Protein AF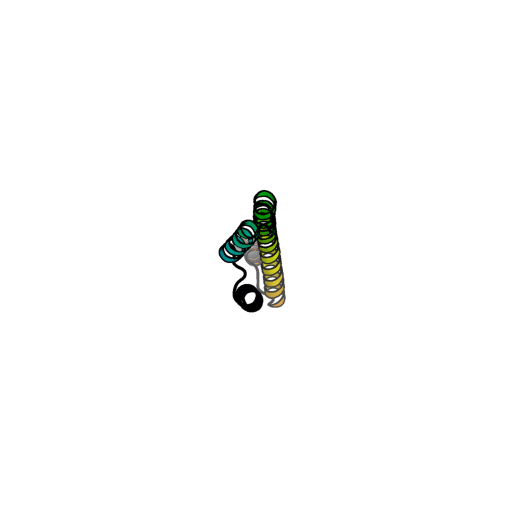-F4A1D3-F1 (afdb_monomer)

InterPro domains:
  IPR008769 Poly granule associated [PTHR38664] (2-97)

Mean predicted aligned error: 11.74 Å

Secondary structure (DSSP, 8-state):
-HHHHHHHHHHHHHHH---HHHHHHHHHHHHHTTSS-HHHHHHHHHHHHHHHHHHHHHHHHHHHHHHHHHHHHTTPPPHHHHHHHHHHHHHHHHHHHTS--

Structure (mmCIF, N/CA/C/O backbone):
data_AF-F4A1D3-F1
#
_entry.id   AF-F4A1D3-F1
#
loop_
_atom_site.group_PDB
_atom_site.id
_atom_site.type_symbol
_atom_site.label_atom_id
_atom_site.label_alt_id
_atom_site.label_comp_id
_atom_site.label_asym_id
_atom_site.label_entity_id
_atom_site.label_seq_id
_atom_site.pdbx_PDB_ins_code
_atom_site.Cartn_x
_atom_site.Cartn_y
_atom_site.Cartn_z
_atom_site.occupancy
_atom_site.B_iso_or_equiv
_atom_site.auth_seq_id
_atom_site.auth_comp_id
_atom_site.auth_asym_id
_atom_site.auth_atom_id
_atom_site.pdbx_PDB_model_num
ATOM 1 N N . MET A 1 1 ? -26.322 -16.603 21.751 1.00 56.66 1 MET A N 1
ATOM 2 C CA . MET A 1 1 ? -26.681 -16.255 20.352 1.00 56.66 1 MET A CA 1
ATOM 3 C C . MET A 1 1 ? -25.987 -14.982 19.860 1.00 56.66 1 MET A C 1
ATOM 5 O O . MET A 1 1 ? -25.436 -15.031 18.770 1.00 56.66 1 MET A O 1
ATOM 9 N N . LYS A 1 2 ? -25.920 -13.898 20.653 1.00 64.44 2 LYS A N 1
ATOM 10 C CA . LYS A 1 2 ? -25.247 -12.632 20.279 1.00 64.44 2 LYS A CA 1
ATOM 11 C C . LYS A 1 2 ? -23.773 -12.788 19.850 1.00 64.44 2 LYS A C 1
ATOM 13 O O . LYS A 1 2 ? -23.385 -12.229 18.832 1.00 64.44 2 LYS A O 1
ATOM 18 N N . ASP A 1 3 ? -22.989 -13.623 20.537 1.00 73.75 3 ASP A N 1
ATOM 19 C CA . ASP A 1 3 ? -21.581 -13.865 20.168 1.00 73.75 3 ASP A CA 1
ATOM 20 C C . ASP A 1 3 ? -21.375 -14.570 18.830 1.00 73.75 3 ASP A C 1
ATOM 22 O O . ASP A 1 3 ? -20.407 -14.301 18.125 1.00 73.75 3 ASP A O 1
ATOM 26 N N . LYS A 1 4 ? -22.285 -15.472 18.449 1.00 76.19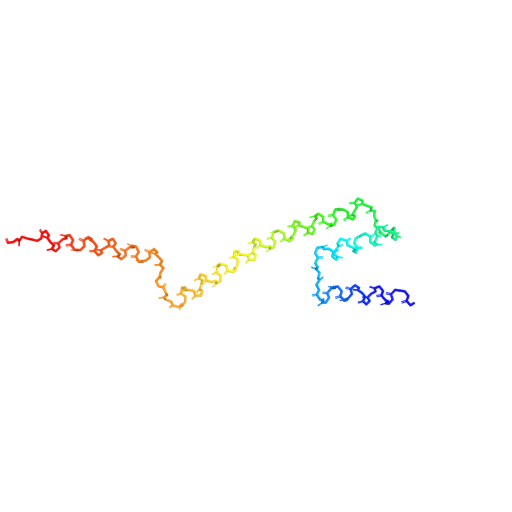 4 LYS A N 1
ATOM 27 C CA . LYS A 1 4 ? -22.181 -16.181 17.167 1.00 76.19 4 LYS A CA 1
ATOM 28 C C . LYS A 1 4 ? -22.447 -15.239 15.992 1.00 76.19 4 LYS A C 1
ATOM 30 O O . LYS A 1 4 ? -21.800 -15.372 14.963 1.00 76.19 4 LYS A O 1
ATOM 35 N N . LEU A 1 5 ? -23.339 -14.264 16.179 1.00 76.56 5 LEU A N 1
ATOM 36 C CA . LEU A 1 5 ? -23.624 -13.219 15.196 1.00 76.56 5 LEU A CA 1
ATOM 37 C C . LEU A 1 5 ? -22.452 -12.242 15.047 1.00 76.56 5 LEU A C 1
ATOM 39 O O . LEU A 1 5 ? -22.034 -11.980 13.926 1.00 76.56 5 LEU A O 1
ATOM 43 N N . LYS A 1 6 ? -21.865 -11.781 16.161 1.00 69.31 6 LYS A N 1
ATOM 44 C CA . LYS A 1 6 ? -20.642 -10.960 16.134 1.00 69.31 6 LYS A CA 1
ATOM 45 C C . LYS A 1 6 ? -19.486 -11.684 15.455 1.00 69.31 6 LYS A C 1
ATOM 47 O O . LYS A 1 6 ? -18.819 -11.104 14.610 1.00 69.31 6 LYS A O 1
ATOM 52 N N . LYS A 1 7 ? -19.280 -12.968 15.765 1.00 72.88 7 LYS A N 1
ATOM 53 C CA . LYS A 1 7 ? -18.256 -13.785 15.098 1.00 72.88 7 LYS A CA 1
ATOM 54 C C . LYS A 1 7 ? -18.532 -13.961 13.608 1.00 72.88 7 LYS A C 1
ATOM 56 O O . LYS A 1 7 ? -17.606 -13.836 12.824 1.00 72.88 7 LYS A O 1
ATOM 61 N N . ALA A 1 8 ? -19.775 -14.209 13.205 1.00 76.50 8 ALA A N 1
ATOM 62 C CA . ALA A 1 8 ? -20.134 -14.305 11.791 1.00 76.50 8 ALA A CA 1
ATOM 63 C C . ALA A 1 8 ? -19.937 -12.972 11.048 1.00 76.50 8 ALA A C 1
ATOM 65 O O . ALA A 1 8 ? -19.477 -12.976 9.913 1.00 76.50 8 ALA A O 1
ATOM 66 N N . PHE A 1 9 ? -20.217 -11.841 11.700 1.00 73.00 9 PHE A N 1
ATOM 67 C CA . PHE A 1 9 ? -19.971 -10.503 11.160 1.00 73.00 9 PHE A CA 1
ATOM 68 C C . PHE A 1 9 ? -18.473 -10.196 11.029 1.00 73.00 9 PHE A C 1
ATOM 70 O O . PHE A 1 9 ? -18.028 -9.775 9.968 1.00 73.00 9 PHE A O 1
ATOM 77 N N . LEU A 1 10 ? -17.682 -10.505 12.059 1.00 73.38 10 LEU A N 1
ATOM 78 C CA . LEU A 1 10 ? -16.218 -10.405 12.044 1.00 73.38 10 LEU A CA 1
ATOM 79 C C . LEU A 1 10 ? -15.590 -11.279 10.952 1.00 73.38 10 LEU A C 1
ATOM 81 O O . LEU A 1 10 ? -14.700 -10.830 10.235 1.00 73.38 10 LEU A O 1
ATOM 85 N N . ILE A 1 11 ? -16.077 -12.513 10.796 1.00 77.31 11 ILE A N 1
ATOM 86 C CA . ILE A 1 11 ? -15.668 -13.416 9.714 1.00 77.31 11 ILE A CA 1
ATOM 87 C C . ILE A 1 11 ? -16.112 -12.854 8.359 1.00 77.31 11 ILE A C 1
ATOM 89 O O . ILE A 1 11 ? -15.351 -12.933 7.406 1.00 77.31 11 ILE A O 1
ATOM 93 N N . GLY A 1 12 ? -17.299 -12.251 8.267 1.00 74.25 12 GLY A N 1
ATOM 94 C CA . GLY A 1 12 ? -17.795 -11.605 7.050 1.00 74.25 12 GLY A CA 1
ATOM 95 C C . GLY A 1 12 ? -16.936 -10.417 6.612 1.00 74.25 12 GLY A C 1
ATOM 96 O O . GLY A 1 12 ? -16.559 -10.337 5.446 1.00 74.25 12 GLY A O 1
ATOM 97 N N . ILE A 1 13 ? -16.554 -9.543 7.549 1.00 70.94 13 ILE A N 1
ATOM 98 C CA . ILE A 1 13 ? -15.623 -8.432 7.300 1.00 70.94 13 ILE A CA 1
ATOM 99 C C . ILE A 1 13 ? -14.247 -8.974 6.901 1.00 70.94 13 ILE A C 1
ATOM 101 O O . ILE A 1 13 ? -13.687 -8.548 5.892 1.00 70.94 13 ILE A O 1
ATOM 105 N N . GLY A 1 14 ? -13.726 -9.952 7.649 1.00 70.75 14 GLY A N 1
ATOM 106 C CA . GLY A 1 14 ? -12.422 -10.560 7.382 1.00 70.75 14 GLY A CA 1
ATOM 107 C C . GLY A 1 14 ? -12.347 -11.331 6.060 1.00 70.75 14 GLY A C 1
ATOM 108 O O . GLY A 1 14 ? -11.292 -11.351 5.435 1.00 70.75 14 GLY A O 1
ATOM 109 N N . ALA A 1 15 ? -13.450 -11.940 5.614 1.00 72.94 15 ALA A N 1
ATOM 110 C CA . ALA A 1 15 ? -13.509 -12.739 4.389 1.00 72.94 15 ALA A CA 1
ATOM 111 C C . ALA A 1 15 ? -13.770 -11.912 3.121 1.00 72.94 15 ALA A C 1
ATOM 113 O O . ALA A 1 15 ? -13.423 -12.373 2.036 1.00 72.94 15 ALA A O 1
ATOM 114 N N . MET A 1 16 ? -14.387 -10.727 3.228 1.00 65.19 16 MET A N 1
ATOM 115 C CA . MET A 1 16 ? -14.767 -9.930 2.053 1.00 65.19 16 MET A CA 1
ATOM 116 C C . MET A 1 16 ? -13.940 -8.658 1.870 1.00 65.19 16 MET A C 1
ATOM 118 O O . MET A 1 16 ? -13.601 -8.327 0.738 1.00 65.19 16 MET A O 1
ATOM 122 N N . ALA A 1 17 ? -13.639 -7.919 2.939 1.00 60.81 17 ALA A N 1
ATOM 123 C CA . ALA A 1 17 ? -13.067 -6.582 2.819 1.00 60.81 17 ALA A CA 1
ATOM 124 C C . ALA A 1 17 ? -12.666 -6.043 4.198 1.00 60.81 17 ALA A C 1
ATOM 126 O O . ALA A 1 17 ? -13.419 -5.299 4.827 1.00 60.81 17 ALA A O 1
ATOM 127 N N . ALA A 1 18 ? -11.468 -6.375 4.675 1.00 65.50 18 ALA A N 1
ATOM 128 C CA . ALA A 1 18 ? -10.858 -5.586 5.741 1.00 65.50 18 ALA A CA 1
ATOM 129 C C . ALA A 1 18 ? -10.475 -4.210 5.160 1.00 65.50 18 ALA A C 1
ATOM 131 O O . ALA A 1 18 ? -9.363 -4.021 4.669 1.00 65.50 18 ALA A O 1
ATOM 132 N N . THR A 1 19 ? -11.430 -3.278 5.130 1.00 76.38 19 THR A N 1
ATOM 133 C CA . THR A 1 19 ? -11.234 -1.880 4.719 1.00 76.38 19 THR A CA 1
ATOM 134 C C . THR A 1 19 ? -10.998 -1.004 5.944 1.00 76.38 19 THR A C 1
ATOM 136 O O . THR A 1 19 ? -11.394 -1.365 7.052 1.00 76.38 19 THR A O 1
ATOM 139 N N . GLY A 1 20 ? -10.379 0.166 5.749 1.00 79.06 20 GLY A N 1
ATOM 140 C CA . GLY A 1 20 ? -10.133 1.119 6.839 1.00 79.06 20 GLY A CA 1
ATOM 141 C C . GLY A 1 20 ? -11.397 1.443 7.644 1.00 79.06 20 GLY A C 1
ATOM 142 O O . GLY A 1 20 ? -11.377 1.315 8.859 1.00 79.06 20 GLY A O 1
ATOM 143 N N . GLU A 1 21 ? -12.521 1.720 6.973 1.00 80.31 21 GLU A N 1
ATOM 144 C CA . GLU A 1 21 ? -13.810 1.997 7.635 1.00 80.31 21 GLU A CA 1
ATOM 145 C C . GLU A 1 21 ? -14.326 0.825 8.485 1.00 80.31 21 GLU A C 1
ATOM 147 O O . GLU A 1 21 ? -14.877 1.037 9.560 1.00 80.31 21 GLU A O 1
ATOM 152 N N . LYS A 1 22 ? -14.132 -0.427 8.046 1.00 83.12 22 LYS A N 1
ATOM 153 C CA . LYS A 1 22 ? -14.546 -1.599 8.834 1.00 83.12 22 LYS A CA 1
ATOM 154 C C . LYS A 1 22 ? -13.635 -1.866 10.022 1.00 83.12 22 LYS A C 1
ATOM 156 O O . LYS A 1 22 ? -14.104 -2.375 11.034 1.00 83.12 22 LYS A O 1
ATOM 161 N N . ILE A 1 23 ? -12.356 -1.523 9.914 1.00 83.50 23 ILE A N 1
ATOM 162 C CA . ILE A 1 23 ? -11.416 -1.585 11.035 1.00 83.50 23 ILE A CA 1
ATOM 163 C C . ILE A 1 23 ? -11.766 -0.505 12.072 1.00 83.50 23 ILE A C 1
ATOM 165 O O . ILE A 1 23 ? -11.806 -0.821 13.260 1.00 83.50 23 ILE A O 1
ATOM 169 N N . ASP A 1 24 ? -12.098 0.712 11.629 1.00 86.62 24 ASP A N 1
ATOM 170 C CA . ASP A 1 24 ? -12.562 1.807 12.493 1.00 86.62 24 ASP A CA 1
ATOM 171 C C . ASP A 1 24 ? -13.844 1.399 13.258 1.00 86.62 24 ASP A C 1
ATOM 173 O O . ASP A 1 24 ? -13.859 1.431 14.489 1.00 86.62 24 ASP A O 1
ATOM 177 N N . GLU A 1 25 ? -14.872 0.882 12.562 1.00 86.25 25 GLU A N 1
ATOM 178 C CA . GLU A 1 25 ? -16.121 0.388 13.183 1.00 86.25 25 GLU A CA 1
ATOM 179 C C . GLU A 1 25 ? -15.874 -0.708 14.238 1.00 86.25 25 GLU A C 1
ATOM 181 O O . GLU A 1 25 ? -16.535 -0.744 15.278 1.00 86.25 25 GLU A O 1
ATOM 186 N N . LEU A 1 26 ? -14.937 -1.626 13.979 1.00 85.25 26 LEU A N 1
ATOM 187 C CA . LEU A 1 26 ? -14.616 -2.716 14.903 1.00 85.25 26 LEU A CA 1
ATOM 188 C C . LEU A 1 26 ? -13.923 -2.220 16.166 1.00 85.25 26 LEU A C 1
ATOM 190 O O . LEU A 1 26 ? -14.230 -2.701 17.259 1.00 85.25 26 LEU A O 1
ATOM 194 N N . VAL A 1 27 ? -12.998 -1.274 16.020 1.00 88.06 27 VAL A N 1
ATOM 195 C CA . VAL A 1 27 ? -12.326 -0.653 17.161 1.00 88.06 27 VAL A CA 1
ATOM 196 C C . VAL A 1 27 ? -13.332 0.122 18.006 1.00 88.06 27 VAL A C 1
ATOM 198 O O . VAL A 1 27 ? -13.360 -0.066 19.222 1.00 88.06 27 VAL A O 1
ATOM 201 N N . ASP A 1 28 ? -14.221 0.895 17.383 1.00 88.75 28 ASP A N 1
ATOM 202 C CA . ASP A 1 28 ? -15.278 1.620 18.093 1.00 88.75 28 ASP A CA 1
ATOM 203 C C . ASP A 1 28 ? -16.219 0.669 18.850 1.00 88.75 28 ASP A C 1
ATOM 205 O O . ASP A 1 28 ? -16.600 0.937 19.992 1.00 88.75 28 ASP A O 1
ATOM 209 N N . GLU A 1 29 ? -16.555 -0.488 18.270 1.00 88.06 29 GLU A N 1
ATOM 210 C CA . GLU A 1 29 ? -17.390 -1.490 18.940 1.00 88.06 29 GLU A CA 1
ATOM 211 C C . GLU A 1 29 ? -16.690 -2.119 20.157 1.00 88.06 29 GLU A C 1
ATOM 213 O O . GLU A 1 29 ? -17.352 -2.462 21.140 1.00 88.06 29 GLU A O 1
ATOM 218 N N . LEU A 1 30 ? -15.369 -2.303 20.097 1.00 87.06 30 LEU A N 1
ATOM 219 C CA . LEU A 1 30 ? -14.560 -2.821 21.206 1.00 87.06 30 LEU A CA 1
ATOM 220 C C . LEU A 1 30 ? -14.434 -1.794 22.337 1.00 87.06 30 LEU A C 1
ATOM 222 O O . LEU A 1 30 ? -14.571 -2.155 23.507 1.00 87.06 30 LEU A O 1
ATOM 226 N N . VAL A 1 31 ? -14.274 -0.513 21.994 1.00 90.50 31 VAL A N 1
ATOM 227 C CA . VAL A 1 31 ? -14.283 0.589 22.967 1.00 90.50 31 VAL A CA 1
ATOM 228 C C . VAL A 1 31 ? -15.654 0.711 23.632 1.00 90.50 31 VAL A C 1
ATOM 230 O O . VAL A 1 31 ? -15.745 0.791 24.855 1.00 90.50 31 VAL A O 1
ATOM 233 N N . ALA A 1 32 ? -16.739 0.638 22.857 1.00 89.50 32 ALA A N 1
ATOM 234 C CA . ALA A 1 32 ? -18.105 0.710 23.379 1.00 89.50 32 ALA A CA 1
ATOM 235 C C . ALA A 1 32 ? -18.462 -0.454 24.321 1.00 89.50 32 ALA A C 1
ATOM 237 O O . ALA A 1 32 ? -19.285 -0.292 25.222 1.00 89.50 32 ALA A O 1
ATOM 238 N N . LYS A 1 33 ? -17.853 -1.631 24.130 1.00 89.25 33 LYS A N 1
ATOM 239 C CA . LYS A 1 33 ? -18.006 -2.788 25.030 1.00 89.25 33 LYS A CA 1
ATOM 240 C C . LYS A 1 33 ? -17.129 -2.699 26.280 1.00 89.25 33 LYS A C 1
ATOM 242 O O . LYS A 1 33 ? -17.340 -3.487 27.198 1.00 89.25 33 LYS A O 1
ATOM 247 N N . GLY A 1 34 ? -16.182 -1.760 26.325 1.00 88.94 34 GLY A N 1
ATOM 248 C CA . GLY A 1 34 ? -15.174 -1.664 27.380 1.00 88.94 34 GLY A CA 1
ATOM 249 C C . GLY A 1 34 ? -14.083 -2.734 27.284 1.00 88.94 34 GLY A C 1
ATOM 250 O O . GLY A 1 34 ? -13.331 -2.903 28.239 1.00 88.94 34 GLY A O 1
ATOM 251 N N . ASP A 1 35 ? -13.993 -3.447 26.155 1.00 87.31 35 ASP A N 1
ATOM 252 C CA . ASP A 1 35 ? -12.962 -4.468 25.917 1.00 87.31 35 ASP A CA 1
ATOM 253 C C . ASP A 1 35 ? -11.581 -3.826 25.695 1.00 87.31 35 ASP A C 1
ATOM 255 O O . ASP A 1 35 ? -10.551 -4.465 25.899 1.00 87.31 35 ASP A O 1
ATOM 259 N N . VAL A 1 36 ? -11.566 -2.566 25.247 1.00 90.06 36 VAL A N 1
ATOM 260 C CA . VAL A 1 36 ? -10.371 -1.786 24.915 1.00 90.06 36 VAL A CA 1
ATOM 261 C C . VAL A 1 36 ? -10.615 -0.329 25.311 1.00 90.06 36 VAL A C 1
ATOM 263 O O . VAL A 1 36 ? -11.737 0.168 25.199 1.00 90.06 36 VAL A O 1
ATOM 266 N N . THR A 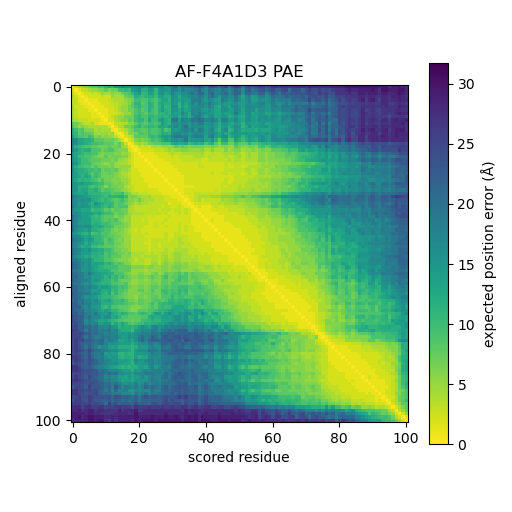1 37 ? -9.593 0.388 25.775 1.00 92.69 37 THR A N 1
ATOM 267 C CA . THR A 1 37 ? -9.733 1.827 26.053 1.00 92.69 37 THR A CA 1
ATOM 268 C C . THR A 1 37 ? -9.748 2.651 24.761 1.00 92.69 37 THR A C 1
ATOM 270 O O . THR A 1 37 ? -9.223 2.234 23.729 1.00 92.69 37 THR A O 1
ATOM 273 N N . ALA A 1 38 ? -10.317 3.861 24.805 1.00 91.25 38 ALA A N 1
ATOM 274 C CA . ALA A 1 38 ? -10.317 4.762 23.647 1.00 91.25 38 ALA A CA 1
ATOM 275 C C . ALA A 1 38 ? -8.892 5.101 23.158 1.00 91.25 38 ALA A C 1
ATOM 277 O O . ALA A 1 38 ? -8.672 5.267 21.960 1.00 91.25 38 ALA A O 1
ATOM 278 N N . GLU A 1 39 ? -7.921 5.172 24.072 1.00 92.56 39 GLU A N 1
ATOM 279 C CA . GLU A 1 39 ? -6.511 5.407 23.744 1.00 92.56 39 GLU A CA 1
ATOM 280 C C . GLU A 1 39 ? -5.889 4.222 22.997 1.00 92.56 39 GLU A C 1
ATOM 282 O O . GLU A 1 39 ? -5.261 4.401 21.952 1.00 92.56 39 GLU A O 1
ATOM 287 N N . GLU A 1 40 ? -6.110 3.002 23.489 1.00 89.00 40 GLU A N 1
ATOM 288 C CA . GLU A 1 40 ? -5.631 1.777 22.842 1.00 89.00 40 GLU A CA 1
ATOM 289 C C . GLU A 1 40 ? -6.283 1.565 21.475 1.00 89.00 40 GLU A C 1
ATOM 291 O O . GLU A 1 40 ? -5.594 1.217 20.516 1.00 89.00 40 GLU A O 1
ATOM 296 N N . GLY A 1 41 ? -7.585 1.836 21.353 1.00 89.12 41 GLY A N 1
ATOM 297 C CA . GLY A 1 41 ? -8.293 1.771 20.078 1.00 89.12 41 GLY A CA 1
ATOM 298 C C . GLY A 1 41 ? -7.675 2.703 19.037 1.00 89.12 41 GLY A C 1
ATOM 299 O O . GLY A 1 41 ? -7.339 2.279 17.932 1.00 89.12 41 GLY A O 1
ATOM 300 N N . LYS A 1 42 ? -7.420 3.958 19.416 1.00 91.38 42 LYS A N 1
ATOM 301 C CA . LYS A 1 42 ? -6.781 4.942 18.534 1.00 91.38 42 LYS A CA 1
ATOM 302 C C . LYS A 1 42 ? -5.391 4.490 18.079 1.00 91.38 42 LYS A C 1
ATOM 304 O O . LYS A 1 42 ? -5.071 4.586 16.896 1.00 91.38 42 LYS A O 1
ATOM 309 N N . LYS A 1 43 ? -4.608 3.915 18.995 1.00 92.88 43 LYS A N 1
ATOM 310 C CA . LYS A 1 43 ? -3.281 3.363 18.697 1.00 92.88 43 LYS A CA 1
ATOM 311 C C . LYS A 1 43 ? -3.340 2.217 17.682 1.00 92.88 43 LYS A C 1
ATOM 313 O O . LYS A 1 43 ? -2.530 2.183 16.762 1.00 92.88 43 LYS A O 1
ATOM 318 N N . ILE A 1 44 ? -4.316 1.315 17.804 1.00 89.38 44 ILE A N 1
ATOM 319 C CA . ILE A 1 44 ? -4.524 0.213 16.847 1.00 89.38 44 ILE A CA 1
ATOM 320 C C . ILE A 1 44 ? -4.807 0.759 15.442 1.00 89.38 44 ILE A C 1
ATOM 322 O O . ILE A 1 44 ? -4.248 0.261 14.462 1.00 89.38 44 ILE A O 1
ATOM 326 N N . LEU A 1 45 ? -5.647 1.793 15.335 1.00 89.25 45 LEU A N 1
ATOM 327 C CA . LEU A 1 45 ? -5.976 2.418 14.052 1.00 89.25 45 LEU A CA 1
ATOM 328 C C . LEU A 1 45 ? -4.767 3.104 13.415 1.00 89.25 45 LEU A C 1
ATOM 330 O O . LEU A 1 45 ? -4.553 2.976 12.207 1.00 89.25 45 LEU A O 1
ATOM 334 N N . ASP A 1 46 ? -3.965 3.804 14.213 1.00 90.94 46 A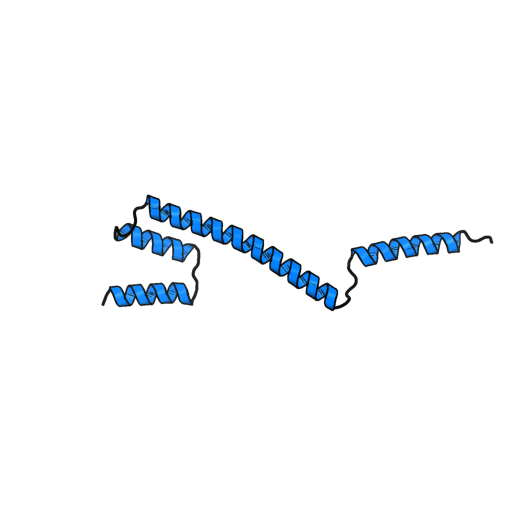SP A N 1
ATOM 335 C CA . ASP A 1 46 ? -2.758 4.474 13.731 1.00 90.94 46 ASP A CA 1
ATOM 336 C C . ASP A 1 46 ? -1.698 3.461 13.271 1.00 90.94 46 ASP A C 1
ATOM 338 O O . ASP A 1 46 ? -1.196 3.567 12.149 1.00 90.94 46 ASP A O 1
ATOM 342 N N . GLU A 1 47 ? -1.436 2.409 14.055 1.00 88.69 47 GLU A N 1
ATOM 343 C CA . GLU A 1 47 ? -0.517 1.328 13.669 1.00 88.69 47 GLU A CA 1
ATOM 344 C C . GLU A 1 47 ? -0.980 0.603 12.395 1.00 88.69 47 GLU A C 1
ATOM 346 O O . GLU A 1 47 ? -0.167 0.261 11.528 1.00 88.69 47 GLU A O 1
ATOM 351 N N . TYR A 1 48 ? -2.289 0.379 12.243 1.00 88.56 48 TYR A N 1
ATOM 352 C CA . TYR A 1 48 ? -2.854 -0.208 11.030 1.00 88.56 48 TYR A CA 1
ATOM 353 C C . TYR A 1 48 ? -2.626 0.695 9.811 1.00 88.56 48 TYR A C 1
ATOM 355 O O . TYR A 1 48 ? -2.158 0.221 8.771 1.00 88.56 48 TYR A O 1
ATOM 363 N N . LYS A 1 49 ? -2.887 2.002 9.936 1.00 87.69 49 LYS A N 1
ATOM 364 C CA . LYS A 1 49 ? -2.668 2.982 8.858 1.00 87.69 49 LYS A CA 1
ATOM 365 C C . LYS A 1 49 ? -1.200 3.058 8.446 1.00 87.69 49 LYS A C 1
ATOM 367 O O . LYS A 1 49 ? -0.913 3.106 7.247 1.00 87.69 49 LYS A O 1
ATOM 372 N N . GLU A 1 50 ? -0.273 3.042 9.399 1.00 90.50 50 GLU A N 1
ATOM 373 C CA . GLU A 1 50 ? 1.162 3.014 9.100 1.00 90.50 50 GLU A CA 1
ATOM 374 C C . GLU A 1 50 ? 1.578 1.728 8.385 1.00 90.50 50 GLU A C 1
ATOM 376 O O . GLU A 1 50 ? 2.234 1.796 7.342 1.00 90.50 50 GLU A O 1
ATOM 381 N N . LYS A 1 51 ? 1.134 0.560 8.867 1.00 87.56 51 LYS A N 1
ATOM 382 C CA . LYS A 1 51 ? 1.416 -0.723 8.204 1.00 87.56 51 LYS A CA 1
ATOM 383 C C . LYS A 1 51 ? 0.881 -0.770 6.781 1.00 87.56 51 LYS A C 1
ATOM 385 O O . LYS A 1 51 ? 1.575 -1.259 5.894 1.00 87.56 51 LYS A O 1
ATOM 390 N N . VAL A 1 52 ? -0.322 -0.251 6.538 1.00 87.25 52 VAL A N 1
ATOM 391 C CA . VAL A 1 52 ? -0.900 -0.191 5.188 1.00 87.25 52 VAL A CA 1
ATOM 392 C C . VAL A 1 52 ? -0.050 0.686 4.269 1.00 87.25 52 VAL A C 1
ATOM 394 O O . VAL A 1 52 ? 0.234 0.277 3.142 1.00 87.25 52 VAL A O 1
ATOM 397 N N . LYS A 1 53 ? 0.398 1.859 4.734 1.00 86.12 53 LYS A N 1
ATOM 398 C CA . LYS A 1 53 ? 1.282 2.738 3.950 1.00 86.12 53 LYS A CA 1
ATOM 399 C C . LYS A 1 53 ? 2.614 2.063 3.623 1.00 86.12 53 LYS A C 1
ATOM 401 O O . LYS A 1 53 ? 3.028 2.084 2.465 1.00 86.12 53 LYS A O 1
ATOM 406 N N . ALA A 1 54 ? 3.246 1.428 4.611 1.00 87.44 54 ALA A N 1
ATOM 407 C CA . ALA A 1 54 ? 4.495 0.696 4.413 1.00 87.44 54 ALA A CA 1
ATOM 408 C C . ALA A 1 54 ? 4.324 -0.450 3.398 1.00 87.44 54 ALA A C 1
ATOM 410 O O . ALA A 1 54 ? 5.064 -0.528 2.417 1.00 87.44 54 ALA A O 1
ATOM 411 N N . ASN A 1 55 ? 3.277 -1.269 3.556 1.00 86.62 55 ASN A N 1
ATOM 412 C CA . ASN A 1 55 ? 2.982 -2.364 2.631 1.00 86.62 55 ASN A CA 1
ATOM 413 C C . ASN A 1 55 ? 2.699 -1.878 1.204 1.00 86.62 55 ASN A C 1
ATOM 415 O O . ASN A 1 55 ? 3.088 -2.556 0.258 1.00 86.62 55 ASN A O 1
ATOM 419 N N . GLN A 1 56 ? 2.028 -0.737 1.015 1.00 85.62 56 GLN A N 1
ATOM 420 C CA . GLN A 1 56 ? 1.782 -0.196 -0.328 1.00 85.62 56 GLN A CA 1
ATOM 421 C C . GLN A 1 56 ? 3.083 0.180 -1.046 1.00 85.62 56 GLN A C 1
ATOM 423 O O . GLN A 1 56 ? 3.231 -0.108 -2.236 1.00 85.62 56 GLN A O 1
ATOM 428 N N . GLN A 1 57 ? 4.031 0.795 -0.336 1.00 84.31 57 GLN A N 1
ATOM 429 C CA . GLN A 1 57 ? 5.325 1.164 -0.905 1.00 84.31 57 GLN A CA 1
ATOM 430 C C . GLN A 1 57 ? 6.144 -0.076 -1.290 1.00 84.31 57 GLN A C 1
ATOM 432 O O . GLN A 1 57 ? 6.647 -0.157 -2.413 1.00 84.31 57 GLN A O 1
ATOM 437 N N . ASP A 1 58 ? 6.213 -1.068 -0.403 1.00 88.88 58 ASP A N 1
ATOM 438 C CA . ASP A 1 58 ? 6.925 -2.321 -0.668 1.00 88.88 58 ASP A CA 1
ATOM 439 C C . ASP A 1 58 ? 6.285 -3.117 -1.806 1.00 88.88 58 ASP A C 1
ATOM 441 O O . ASP A 1 58 ? 6.987 -3.657 -2.664 1.00 88.88 58 ASP A O 1
ATOM 445 N N . MET A 1 59 ? 4.951 -3.152 -1.863 1.00 88.00 59 MET A N 1
ATOM 446 C CA . MET A 1 59 ? 4.220 -3.803 -2.949 1.00 88.00 59 MET A CA 1
ATOM 447 C C . MET A 1 59 ? 4.496 -3.114 -4.289 1.00 88.00 59 MET A C 1
ATOM 449 O O . MET A 1 59 ? 4.778 -3.788 -5.275 1.00 88.00 59 MET A O 1
ATOM 453 N N . SER A 1 60 ? 4.480 -1.778 -4.331 1.00 86.12 60 SER A N 1
ATOM 454 C CA . SER A 1 60 ? 4.788 -1.006 -5.544 1.00 86.12 60 SER A CA 1
ATOM 455 C C . SER A 1 60 ? 6.201 -1.292 -6.057 1.00 86.12 60 SER A C 1
ATOM 457 O O . SER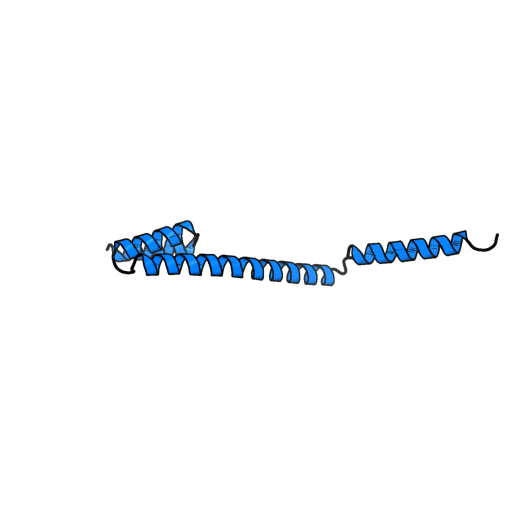 A 1 60 ? 6.401 -1.496 -7.256 1.00 86.12 60 SER A O 1
ATOM 459 N N . ASN A 1 61 ? 7.180 -1.378 -5.154 1.00 89.44 61 ASN A N 1
ATOM 460 C CA . ASN A 1 61 ? 8.557 -1.712 -5.513 1.00 89.44 61 ASN A CA 1
ATOM 461 C C . ASN A 1 61 ? 8.679 -3.141 -6.050 1.00 89.44 61 ASN A C 1
ATOM 463 O O . ASN A 1 61 ? 9.292 -3.334 -7.098 1.00 89.44 61 ASN A O 1
ATOM 467 N N . LYS A 1 62 ? 8.039 -4.120 -5.399 1.00 90.69 62 LYS A N 1
ATOM 468 C CA . LYS A 1 62 ? 8.017 -5.512 -5.875 1.00 90.69 62 LYS 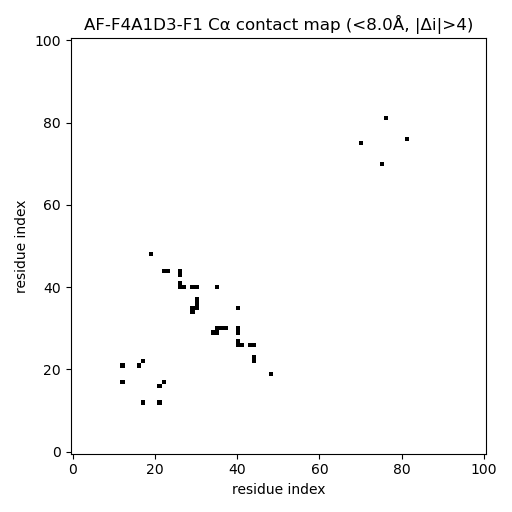A CA 1
ATOM 469 C C . LYS A 1 62 ? 7.392 -5.635 -7.259 1.00 90.69 62 LYS A C 1
ATOM 471 O O . LYS A 1 62 ? 7.977 -6.272 -8.125 1.00 90.69 62 LYS A O 1
ATOM 476 N N . VAL A 1 63 ? 6.259 -4.972 -7.490 1.00 92.38 63 VAL A N 1
ATOM 477 C CA . VAL A 1 63 ? 5.588 -4.964 -8.799 1.00 92.38 63 VAL A CA 1
ATOM 478 C C . VAL A 1 63 ? 6.489 -4.351 -9.870 1.00 92.38 63 VAL A C 1
ATOM 480 O O . VAL A 1 63 ? 6.626 -4.917 -10.950 1.00 92.38 63 VAL A O 1
ATOM 483 N N . LYS A 1 64 ? 7.148 -3.220 -9.585 1.00 88.06 64 LYS A N 1
ATOM 484 C CA . LYS A 1 64 ? 8.102 -2.606 -10.525 1.00 88.06 64 LYS A CA 1
ATOM 485 C C . LYS A 1 64 ? 9.275 -3.528 -10.837 1.00 88.06 64 LYS A C 1
ATOM 487 O O . LYS A 1 64 ? 9.659 -3.640 -11.996 1.00 88.06 64 LYS A O 1
ATOM 492 N N . GLU A 1 65 ? 9.838 -4.178 -9.825 1.00 90.12 65 GLU A N 1
ATOM 493 C CA . GLU A 1 65 ? 10.962 -5.096 -9.995 1.00 90.12 65 GLU A CA 1
ATOM 494 C C . GLU A 1 65 ? 10.560 -6.328 -10.817 1.00 90.12 65 GLU A C 1
ATOM 496 O O . GLU A 1 65 ? 11.286 -6.748 -11.716 1.00 90.12 65 GLU A O 1
ATOM 501 N N . GLU A 1 66 ? 9.379 -6.883 -10.554 1.00 89.94 66 GLU A N 1
ATOM 502 C CA . GLU A 1 66 ? 8.846 -8.040 -11.269 1.00 89.94 66 GLU A CA 1
ATOM 503 C C . GLU A 1 66 ? 8.517 -7.702 -12.729 1.00 89.94 66 GLU A C 1
ATOM 505 O O . GLU A 1 66 ? 8.883 -8.456 -13.633 1.00 89.94 66 GLU A O 1
ATOM 510 N N . LEU A 1 67 ? 7.941 -6.520 -12.980 1.00 88.19 67 LEU A N 1
ATOM 511 C CA . LEU A 1 67 ? 7.744 -5.990 -14.331 1.00 88.19 67 LEU A CA 1
ATOM 512 C C . LEU A 1 67 ? 9.074 -5.763 -15.051 1.00 88.19 67 LEU A C 1
ATOM 514 O O . LEU A 1 67 ? 9.204 -6.174 -16.200 1.00 88.19 67 LEU A O 1
ATOM 518 N N . SER A 1 68 ? 10.071 -5.169 -14.389 1.00 84.38 68 SER A N 1
ATOM 519 C CA . SER A 1 68 ? 11.405 -4.972 -14.972 1.00 84.38 68 SER A CA 1
ATOM 520 C C . SER A 1 68 ? 12.023 -6.307 -15.382 1.00 84.38 68 SER A C 1
ATOM 522 O O . SER A 1 68 ? 12.413 -6.473 -16.532 1.00 84.38 68 SER A O 1
ATOM 524 N N . LYS A 1 69 ? 12.008 -7.305 -14.489 1.00 86.75 69 LYS A N 1
ATOM 525 C CA . LYS A 1 69 ? 12.503 -8.660 -14.782 1.00 86.75 69 LYS A CA 1
ATOM 526 C C . LYS A 1 69 ? 11.755 -9.315 -15.940 1.00 86.75 69 LYS A C 1
ATOM 528 O O . LYS A 1 69 ? 12.343 -10.094 -16.688 1.00 86.75 69 LYS A O 1
ATOM 533 N N . MET A 1 70 ? 10.455 -9.062 -16.068 1.00 86.81 70 MET A N 1
ATOM 534 C CA . MET A 1 70 ? 9.662 -9.596 -17.172 1.00 86.81 70 MET A CA 1
ATOM 535 C C . MET A 1 70 ? 10.031 -8.931 -18.504 1.00 86.81 70 MET A C 1
ATOM 537 O O . MET A 1 70 ? 10.191 -9.634 -19.499 1.00 86.81 70 MET A O 1
ATOM 541 N N . LEU A 1 71 ? 10.214 -7.608 -18.514 1.00 83.69 71 LEU A N 1
ATOM 542 C CA . LEU A 1 71 ? 10.663 -6.856 -19.690 1.00 83.69 71 LEU A CA 1
ATOM 543 C C . LEU A 1 71 ? 12.063 -7.299 -20.139 1.00 83.69 71 LEU A C 1
ATOM 545 O O . LEU A 1 71 ? 12.262 -7.538 -21.331 1.00 83.69 71 LEU A O 1
ATOM 549 N N . ASP A 1 72 ? 12.979 -7.518 -19.191 1.00 81.94 72 ASP A N 1
ATOM 550 C CA . ASP A 1 72 ? 14.323 -8.045 -19.462 1.00 81.94 72 ASP A CA 1
ATOM 551 C C . ASP A 1 72 ? 14.256 -9.440 -20.105 1.00 81.94 72 ASP A C 1
ATOM 553 O O . ASP A 1 72 ? 14.927 -9.718 -21.097 1.00 81.94 72 ASP A O 1
ATOM 557 N N . LYS A 1 73 ? 13.386 -10.324 -19.594 1.00 85.12 73 LYS A N 1
ATOM 558 C CA . LYS A 1 73 ? 13.177 -11.670 -20.160 1.00 85.12 73 LYS A CA 1
ATOM 559 C C . LYS A 1 73 ? 12.574 -11.657 -21.562 1.00 85.12 73 LYS A C 1
ATOM 561 O O . LYS A 1 73 ? 12.811 -12.591 -22.323 1.00 85.12 73 LYS A O 1
ATOM 566 N N . MET A 1 74 ? 11.787 -10.639 -21.901 1.00 83.12 74 MET A N 1
ATOM 567 C CA . MET A 1 74 ? 11.217 -10.474 -23.241 1.00 83.12 74 MET A CA 1
ATOM 568 C C . MET A 1 74 ? 12.211 -9.857 -24.236 1.00 83.12 74 MET A C 1
ATOM 570 O O . MET A 1 74 ? 11.857 -9.676 -25.400 1.00 83.12 74 MET A O 1
ATOM 574 N N . ASN A 1 75 ? 13.446 -9.565 -23.803 1.00 77.94 75 ASN A N 1
ATOM 575 C CA . ASN A 1 75 ? 14.505 -8.961 -24.614 1.00 77.94 75 ASN A CA 1
ATOM 576 C C . ASN A 1 75 ? 14.045 -7.659 -25.301 1.00 77.94 75 ASN A C 1
ATOM 578 O O . ASN A 1 75 ? 14.394 -7.381 -26.451 1.00 77.94 75 ASN A O 1
ATOM 582 N N . LEU A 1 76 ? 13.199 -6.889 -24.609 1.00 78.94 76 LEU A N 1
ATOM 583 C CA . LEU A 1 76 ? 12.655 -5.632 -25.108 1.00 78.94 76 LEU A CA 1
ATOM 584 C C . LEU A 1 76 ? 13.687 -4.519 -24.929 1.00 78.94 76 LEU A C 1
ATOM 586 O O . LEU A 1 76 ? 14.222 -4.333 -23.840 1.00 78.94 76 LEU A O 1
ATOM 590 N N . ALA A 1 77 ? 13.929 -3.748 -25.989 1.00 78.69 77 ALA A N 1
ATOM 591 C CA . ALA A 1 77 ? 14.801 -2.583 -25.912 1.00 78.69 77 ALA A CA 1
ATOM 592 C C . ALA A 1 77 ? 14.188 -1.514 -24.994 1.00 78.69 77 ALA A C 1
ATOM 594 O O . ALA A 1 77 ? 13.036 -1.100 -25.173 1.00 78.69 77 ALA A O 1
ATOM 595 N N . THR A 1 78 ? 14.963 -1.041 -24.021 1.00 82.88 78 THR A N 1
ATOM 596 C CA . THR A 1 78 ? 14.563 0.062 -23.148 1.00 82.88 78 THR A CA 1
ATOM 597 C C . THR A 1 78 ? 14.687 1.402 -23.876 1.00 82.88 78 THR A C 1
ATOM 599 O O . THR A 1 78 ? 15.353 1.532 -24.906 1.00 82.88 78 THR A O 1
ATOM 602 N N . LYS A 1 79 ? 14.076 2.459 -23.319 1.00 84.50 79 LYS A N 1
ATOM 603 C CA . LYS A 1 79 ? 14.283 3.826 -23.833 1.00 84.50 79 LYS A CA 1
ATOM 604 C C . LYS A 1 79 ? 15.762 4.215 -23.861 1.00 84.50 79 LYS A C 1
ATOM 606 O O . LYS A 1 79 ? 16.184 4.865 -24.809 1.00 84.50 79 LYS A O 1
ATOM 611 N N . LYS A 1 80 ? 16.529 3.796 -22.852 1.00 83.44 80 LYS A N 1
ATOM 612 C CA . LYS A 1 80 ? 17.960 4.081 -22.760 1.00 83.44 80 LYS A CA 1
ATOM 613 C C . LYS A 1 80 ? 18.732 3.408 -23.896 1.00 83.44 80 LYS A C 1
ATOM 615 O O . LYS A 1 80 ? 19.557 4.058 -24.526 1.00 83.44 80 LYS A O 1
ATOM 620 N N . ASP A 1 81 ? 18.407 2.153 -24.202 1.00 84.75 81 ASP A N 1
ATOM 621 C CA . ASP A 1 81 ? 19.041 1.424 -25.308 1.00 84.75 81 ASP A CA 1
ATOM 622 C C . ASP A 1 81 ? 18.783 2.127 -26.646 1.00 84.75 81 ASP A C 1
ATOM 624 O O . ASP A 1 81 ? 19.690 2.290 -27.458 1.00 84.75 81 ASP A O 1
ATOM 628 N N . LEU A 1 82 ? 17.558 2.620 -26.859 1.00 87.62 82 LEU A N 1
ATOM 629 C CA . LEU A 1 82 ? 17.211 3.392 -28.055 1.00 87.62 82 LEU A CA 1
ATOM 630 C C . LEU A 1 82 ? 17.956 4.730 -28.133 1.00 87.62 82 LEU A C 1
ATOM 632 O O . LEU A 1 82 ? 18.357 5.136 -29.222 1.00 87.62 82 LEU A O 1
ATOM 636 N N . GLU A 1 83 ? 18.143 5.424 -27.011 1.00 90.38 83 GLU A N 1
ATOM 637 C CA . GLU A 1 83 ? 18.923 6.665 -26.972 1.00 90.38 83 GLU A CA 1
ATOM 638 C C . GLU A 1 83 ? 20.405 6.415 -27.262 1.00 90.38 83 GLU A C 1
ATOM 640 O O . GLU A 1 83 ? 20.990 7.130 -28.076 1.00 90.38 83 GLU A O 1
ATOM 645 N N . GLU A 1 84 ? 21.004 5.368 -26.689 1.00 91.81 84 GLU A N 1
ATOM 646 C CA . GLU A 1 84 ? 22.387 4.986 -26.997 1.00 91.81 84 GLU A CA 1
ATOM 647 C C . GLU A 1 84 ? 22.559 4.611 -28.474 1.00 91.81 84 GLU A C 1
ATOM 649 O O . GLU A 1 84 ? 23.545 5.008 -29.103 1.00 91.81 84 GLU A O 1
ATOM 654 N N . ILE A 1 85 ? 21.589 3.897 -29.052 1.00 91.94 85 ILE A N 1
ATOM 655 C CA . ILE A 1 85 ? 21.584 3.574 -30.483 1.00 91.94 85 ILE A CA 1
ATOM 656 C C . ILE A 1 85 ? 21.496 4.850 -31.323 1.00 91.94 85 ILE A C 1
ATOM 658 O O . ILE A 1 85 ? 22.273 4.981 -32.265 1.00 91.94 85 ILE A O 1
ATOM 662 N N . LYS A 1 86 ? 20.622 5.807 -30.981 1.00 92.38 86 LYS A N 1
ATOM 663 C CA . LYS A 1 86 ? 20.521 7.093 -31.698 1.00 92.38 86 LYS A CA 1
ATOM 664 C C . LYS A 1 86 ? 21.829 7.875 -31.661 1.00 92.38 86 LYS A C 1
ATOM 666 O O . LYS A 1 86 ? 22.301 8.305 -32.702 1.00 92.38 86 LYS A O 1
ATOM 671 N N . VAL A 1 87 ? 22.456 7.996 -30.492 1.00 94.06 87 VAL A N 1
ATOM 672 C CA . VAL A 1 87 ? 23.740 8.708 -30.357 1.00 94.06 87 VAL A CA 1
ATOM 673 C C . VAL A 1 87 ? 24.830 8.047 -31.202 1.00 94.06 87 VAL A C 1
ATOM 675 O O . VAL A 1 87 ? 25.617 8.732 -31.860 1.00 94.06 87 VAL A O 1
ATOM 678 N N . ARG A 1 88 ? 24.891 6.710 -31.202 1.00 92.75 88 ARG A N 1
ATOM 679 C CA . ARG A 1 88 ? 25.836 5.965 -32.044 1.00 92.75 88 ARG A CA 1
ATOM 680 C C . ARG A 1 88 ? 25.533 6.137 -33.529 1.00 92.75 88 ARG A C 1
ATOM 682 O O . ARG A 1 88 ? 26.475 6.283 -34.303 1.00 92.75 88 ARG A O 1
ATOM 689 N N . LEU A 1 89 ? 24.257 6.134 -33.908 1.00 92.38 89 LEU A N 1
ATOM 690 C CA . LEU A 1 89 ? 23.814 6.346 -35.281 1.00 92.38 89 LEU A CA 1
ATOM 691 C C . LEU A 1 89 ? 24.224 7.739 -35.771 1.00 92.38 89 LEU A C 1
ATOM 693 O O . LEU A 1 89 ? 24.939 7.824 -36.762 1.00 92.38 89 LEU A O 1
ATOM 697 N N . ASP A 1 90 ? 23.923 8.794 -35.012 1.00 91.81 90 ASP A N 1
ATOM 698 C CA . ASP A 1 90 ? 24.312 10.174 -35.336 1.00 91.81 90 ASP A CA 1
ATOM 699 C C . ASP A 1 90 ? 25.836 10.319 -35.501 1.00 91.81 90 ASP A C 1
ATOM 701 O O . ASP A 1 90 ? 26.331 11.026 -36.382 1.00 91.81 90 ASP A O 1
ATOM 705 N N . ALA A 1 91 ? 26.618 9.644 -34.652 1.00 90.38 91 ALA A N 1
ATOM 706 C CA . ALA A 1 91 ? 28.077 9.664 -34.735 1.00 90.38 91 ALA A CA 1
ATOM 707 C C . ALA A 1 91 ? 28.610 8.958 -35.994 1.00 90.38 91 ALA A C 1
ATOM 709 O O . ALA A 1 91 ? 29.616 9.391 -36.560 1.00 90.38 91 ALA A O 1
ATOM 710 N N . ILE A 1 92 ? 27.960 7.874 -36.424 1.00 91.25 92 ILE A N 1
ATOM 711 C CA . ILE A 1 92 ? 28.295 7.166 -37.665 1.00 91.25 92 ILE A CA 1
ATOM 712 C C . ILE A 1 92 ? 27.889 8.010 -38.875 1.00 91.25 92 ILE A C 1
ATOM 714 O O . ILE A 1 92 ? 28.696 8.176 -39.786 1.00 91.25 92 ILE A O 1
ATOM 718 N N . GLU A 1 93 ? 26.690 8.591 -38.864 1.00 88.56 93 GLU A N 1
ATOM 719 C CA . GLU A 1 93 ? 26.185 9.4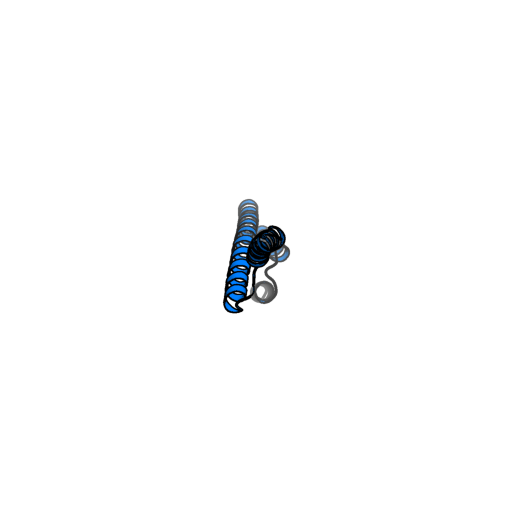52 -39.939 1.00 88.56 93 GLU A CA 1
ATOM 720 C C . GLU A 1 93 ? 27.092 10.665 -40.170 1.00 88.56 93 GLU A C 1
ATOM 722 O O . GLU A 1 93 ? 27.438 10.961 -41.313 1.00 88.56 93 GLU A O 1
ATOM 727 N N . ARG A 1 94 ? 27.574 11.313 -39.100 1.00 87.94 94 ARG A N 1
ATOM 728 C CA . ARG A 1 94 ? 28.569 12.397 -39.208 1.00 87.94 94 ARG A CA 1
ATOM 729 C C . ARG A 1 94 ? 29.869 11.932 -39.856 1.00 87.94 94 ARG A C 1
ATOM 731 O O . ARG A 1 94 ? 30.347 12.570 -40.782 1.00 87.94 94 ARG A O 1
ATOM 738 N N . LYS A 1 95 ? 30.415 10.788 -39.432 1.00 86.12 95 LYS A N 1
ATOM 739 C CA . LYS A 1 95 ? 31.651 10.238 -40.019 1.00 86.12 95 LYS A CA 1
ATOM 740 C C . LYS A 1 95 ? 31.506 9.860 -41.494 1.00 86.12 95 LYS A C 1
ATOM 742 O O . LYS A 1 95 ? 32.495 9.918 -42.215 1.00 86.12 95 LYS A O 1
ATOM 747 N N . LEU A 1 96 ? 30.316 9.442 -41.923 1.00 83.19 96 LEU A N 1
ATOM 748 C CA . LEU A 1 96 ? 30.040 9.119 -43.324 1.00 83.19 96 LEU A CA 1
ATOM 749 C C . LEU A 1 96 ? 29.857 10.379 -44.181 1.00 83.19 96 LEU A C 1
ATOM 751 O O . LEU A 1 96 ? 30.320 10.390 -45.317 1.00 83.19 96 LEU A O 1
ATOM 755 N N . ASN A 1 97 ? 29.245 11.438 -43.642 1.00 75.56 97 ASN A N 1
ATOM 756 C CA . ASN A 1 97 ? 29.092 12.720 -44.344 1.00 75.56 97 ASN A CA 1
ATOM 757 C C . ASN A 1 97 ? 30.362 13.592 -44.347 1.00 75.56 97 ASN A C 1
ATOM 759 O O . ASN A 1 97 ? 30.511 14.415 -45.245 1.00 75.56 97 ASN A O 1
ATOM 763 N N . ASP A 1 98 ? 31.273 13.401 -43.389 1.00 66.31 98 ASP A N 1
ATOM 764 C CA . ASP A 1 98 ? 32.569 14.097 -43.308 1.00 66.31 98 ASP A CA 1
ATOM 765 C C . ASP A 1 98 ? 33.725 13.308 -43.973 1.00 66.31 98 ASP A C 1
ATOM 767 O O . ASP A 1 98 ? 34.898 13.666 -43.832 1.00 66.31 98 ASP A O 1
ATOM 771 N N . GLY A 1 99 ? 33.429 12.211 -44.683 1.00 55.19 99 GLY A N 1
ATOM 7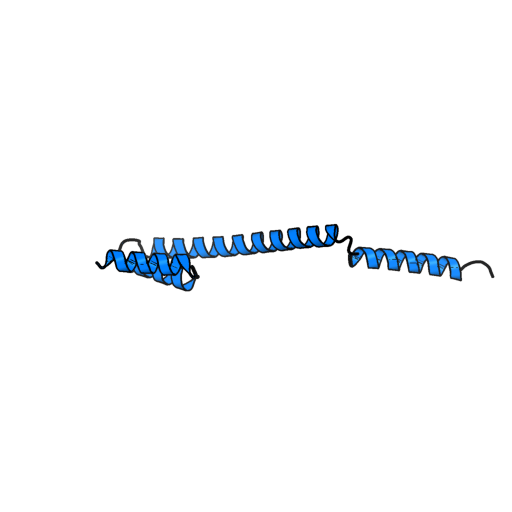72 C CA . GLY A 1 99 ? 34.414 11.489 -45.497 1.00 55.19 99 GLY A CA 1
ATOM 773 C C . GLY A 1 99 ? 34.893 12.341 -46.686 1.00 55.19 99 GLY A C 1
ATOM 774 O O . GLY A 1 99 ? 34.098 13.115 -47.219 1.00 55.19 99 GLY A O 1
ATOM 775 N N . PRO A 1 100 ? 36.171 12.243 -47.110 1.00 52.44 100 PRO A N 1
ATOM 776 C CA . PRO A 1 100 ? 36.711 13.103 -48.160 1.00 52.44 100 PRO A CA 1
ATOM 777 C C . PRO A 1 100 ? 35.926 12.901 -49.461 1.00 52.44 100 PRO A C 1
ATOM 779 O O . PRO A 1 100 ? 35.802 11.767 -49.930 1.00 52.44 100 PRO A O 1
ATOM 782 N N . GLN A 1 101 ? 35.391 14.000 -50.001 1.00 53.94 101 GLN A N 1
ATOM 783 C CA . GLN A 1 101 ? 34.911 14.060 -51.384 1.00 53.94 101 GLN A CA 1
ATOM 784 C C . GLN A 1 101 ? 36.070 13.855 -52.360 1.00 53.94 101 GLN A C 1
ATOM 786 O O . GLN A 1 101 ? 37.177 14.367 -52.067 1.00 53.94 101 GLN A O 1
#

Organism: Mahella australiensis (strain DSM 15567 / CIP 107919 / 50-1 BON) (NCBI:txid697281)

Solvent-accessible surface area (backbone atoms only — not comparable to full-atom values): 5756 Å² total; per-residue (Å²): 112,71,66,60,52,52,49,52,49,53,49,48,37,66,74,74,56,82,40,72,70,56,52,51,54,51,38,53,53,33,34,75,70,65,78,37,52,71,67,57,37,51,51,53,54,51,54,49,53,51,51,52,55,53,50,51,54,54,50,52,51,51,51,51,51,52,48,50,55,49,43,59,72,66,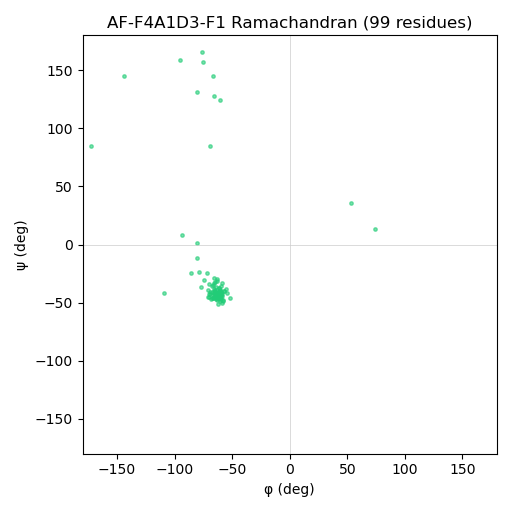70,58,83,48,74,66,55,52,50,55,50,48,56,53,47,53,55,49,52,50,56,64,72,70,48,87,128

Sequence (101 aa):
MKDKLKKAFLIGIGAMAATGEKIDELVDELVAKGDVTAEEGKKILDEYKEKVKANQQDMSNKVKEELSKMLDKMNLATKKDLEEIKVRLDAIERKLNDGPQ

Radius of gyration: 28.61 Å; Cα contacts (8 Å, |Δi|>4): 22; chains: 1; bounding box: 63×30×79 Å

Foldseek 3Di:
DVVVVVVVVVVVCVVPPPDLVVLLVVLVVCCVVVVDPPVRSVVVSVVVVVVVVVVVVVVVVVVVVVVVVVCVVVVHQDPVNVVVVVVVVVVVVVVVVPPDD

pLDDT: mean 83.15, std 9.41, range [52.44, 94.06]